Protein AF-A0A561SJI8-F1 (afdb_monomer)

Mean predicted aligned error: 10.79 Å

Solvent-accessible surface area (backbone atoms only — not comparable to full-atom values): 4902 Å² total; per-residue (Å²): 135,84,78,77,58,71,68,60,53,51,55,48,53,52,52,52,34,51,53,40,41,72,38,91,80,84,31,49,71,58,16,50,50,51,46,48,55,49,51,56,46,34,45,71,78,49,29,71,62,40,46,51,55,50,50,53,53,50,52,51,56,49,50,52,51,41,40,51,54,17,55,76,68,76,46,56,38,65,64,53,47,56,66,74,69,54,132

Radius of gyration: 14.86 Å; Cα contacts (8 Å, |Δi|>4): 44; chains: 1; bounding box: 44×30×34 Å

Secondary structure (DSSP, 8-state):
--PPPHHHHHHHHHHHHHHHHT-TTT-HHHHHHHHHHHHHHHHHHTHHHHHHHHHHHHHHHHHHHHHHHHHHHT--HHHHHHHHS--

Organism: NCBI:txid1128676

Foldseek 3Di:
DDDDDVVVVLLVLLLVLVCQCPDPPPRVVVSVVSVVVSLVVCCVPPNPVSNVVSVVSNVVSVLVVLCVVCVVVVHHSVVVCCVVVPD

Structure (mmCIF, N/CA/C/O backbone):
data_AF-A0A561SJI8-F1
#
_entry.id   AF-A0A561SJI8-F1
#
loop_
_atom_site.group_PDB
_atom_site.id
_atom_site.type_symbol
_atom_site.label_atom_id
_atom_site.label_alt_id
_atom_site.label_comp_id
_atom_site.label_asym_id
_atom_site.label_entity_id
_atom_site.label_seq_id
_atom_site.pdbx_PDB_ins_code
_atom_site.Cartn_x
_atom_site.Cartn_y
_atom_site.Cartn_z
_atom_site.occupancy
_atom_site.B_iso_or_equiv
_atom_site.auth_seq_id
_atom_site.auth_comp_id
_atom_site.auth_asym_id
_atom_site.auth_atom_id
_atom_site.pdbx_PDB_model_num
ATOM 1 N N . MET A 1 1 ? 27.474 -13.653 8.520 1.00 39.38 1 MET A N 1
ATOM 2 C CA . MET A 1 1 ? 26.488 -12.554 8.522 1.00 39.38 1 MET A CA 1
ATOM 3 C C . MET A 1 1 ? 25.534 -12.825 7.374 1.00 39.38 1 MET A C 1
ATOM 5 O O . MET A 1 1 ? 25.939 -12.676 6.231 1.00 39.38 1 MET A O 1
ATOM 9 N N . SER A 1 2 ? 24.347 -13.363 7.659 1.00 49.81 2 SER A N 1
ATOM 10 C CA . SER A 1 2 ? 23.353 -13.658 6.622 1.00 49.81 2 SER A CA 1
ATOM 11 C C . SER A 1 2 ? 22.643 -12.361 6.255 1.00 49.81 2 SER A C 1
ATOM 13 O O . SER A 1 2 ? 21.935 -11.798 7.087 1.00 49.81 2 SER A O 1
ATOM 15 N N . HIS A 1 3 ? 22.876 -11.864 5.041 1.00 47.94 3 HIS A N 1
ATOM 16 C CA . HIS A 1 3 ? 22.055 -10.799 4.476 1.00 47.94 3 HIS A CA 1
ATOM 17 C C . HIS A 1 3 ? 20.627 -11.335 4.304 1.00 47.94 3 HIS A C 1
ATOM 19 O O . HIS A 1 3 ? 20.468 -12.410 3.720 1.00 47.94 3 HIS A O 1
ATOM 25 N N . PRO A 1 4 ? 19.597 -10.652 4.829 1.00 46.44 4 PRO A N 1
ATOM 26 C CA . PRO A 1 4 ? 18.226 -11.051 4.564 1.00 46.44 4 PRO A CA 1
ATOM 27 C C . PRO A 1 4 ? 17.910 -10.835 3.072 1.00 46.44 4 PRO A C 1
ATOM 29 O O . PRO A 1 4 ? 18.473 -9.921 2.459 1.00 46.44 4 PRO A O 1
ATOM 32 N N . PRO A 1 5 ? 17.050 -11.682 2.480 1.00 46.53 5 PRO A N 1
ATOM 33 C CA . PRO A 1 5 ? 16.716 -11.627 1.061 1.00 46.53 5 PRO A CA 1
ATOM 34 C C . PRO A 1 5 ? 16.155 -10.247 0.663 1.00 46.53 5 PRO A C 1
ATOM 36 O O . PRO A 1 5 ? 15.549 -9.570 1.499 1.00 46.53 5 PRO A O 1
ATOM 39 N N . PRO A 1 6 ? 16.350 -9.812 -0.596 1.00 53.69 6 PRO A N 1
ATOM 40 C CA . PRO A 1 6 ? 15.937 -8.488 -1.080 1.00 53.69 6 PRO A CA 1
ATOM 41 C C . PRO A 1 6 ? 14.431 -8.222 -0.906 1.00 53.69 6 PRO A C 1
ATOM 43 O O . PRO A 1 6 ? 14.036 -7.101 -0.596 1.00 53.69 6 PRO A O 1
ATOM 46 N N . GLU A 1 7 ? 13.606 -9.267 -0.975 1.00 52.88 7 GLU A N 1
ATOM 47 C CA . GLU A 1 7 ? 12.156 -9.221 -0.725 1.00 52.88 7 GLU A CA 1
ATOM 48 C C . GLU A 1 7 ? 11.814 -8.740 0.698 1.00 52.88 7 GLU A C 1
ATOM 50 O O . GLU A 1 7 ? 10.901 -7.938 0.893 1.00 52.88 7 GLU A O 1
ATOM 55 N N . ALA A 1 8 ? 12.604 -9.151 1.697 1.00 52.25 8 ALA A N 1
ATOM 56 C CA . ALA A 1 8 ? 12.416 -8.744 3.089 1.00 52.25 8 ALA A CA 1
ATOM 57 C C . ALA A 1 8 ? 12.850 -7.290 3.340 1.00 52.25 8 ALA A C 1
ATOM 59 O O . ALA A 1 8 ? 12.335 -6.640 4.249 1.00 52.25 8 ALA A O 1
ATOM 60 N N . HIS A 1 9 ? 13.785 -6.768 2.536 1.00 52.78 9 HIS A N 1
ATOM 61 C CA . HIS A 1 9 ? 14.133 -5.345 2.554 1.00 52.78 9 HIS A CA 1
ATOM 62 C C . HIS A 1 9 ? 13.021 -4.498 1.936 1.00 52.78 9 HIS A C 1
ATOM 64 O O . HIS A 1 9 ? 12.656 -3.479 2.516 1.00 52.78 9 HIS A O 1
A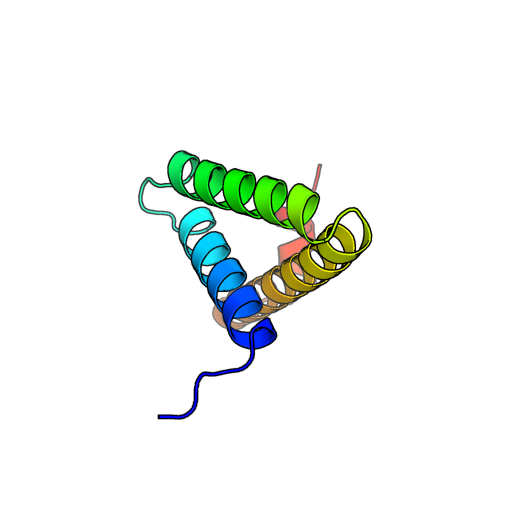TOM 70 N N . SER A 1 10 ? 12.449 -4.945 0.814 1.00 61.06 10 SER A N 1
ATOM 71 C CA . SER A 1 10 ? 11.339 -4.249 0.161 1.00 61.06 10 SER A CA 1
ATOM 72 C C . SER A 1 10 ? 10.134 -4.142 1.099 1.00 61.06 10 SER A C 1
ATOM 74 O O . SER A 1 10 ? 9.730 -3.034 1.446 1.00 61.06 10 SER A O 1
ATOM 76 N N . GLN A 1 11 ? 9.659 -5.264 1.656 1.00 59.75 11 GLN A N 1
ATOM 77 C CA . GLN A 1 11 ? 8.536 -5.273 2.606 1.00 59.75 11 GLN A CA 1
ATOM 78 C C . GLN A 1 11 ? 8.769 -4.392 3.837 1.00 59.75 11 GLN A C 1
ATOM 80 O O . GLN A 1 11 ? 7.860 -3.691 4.280 1.00 59.75 11 GLN A O 1
ATOM 85 N N . ARG A 1 12 ? 9.984 -4.395 4.392 1.00 67.38 12 ARG A N 1
ATOM 86 C CA . ARG A 1 12 ? 10.316 -3.565 5.554 1.00 67.38 12 ARG A CA 1
ATOM 87 C C . ARG A 1 12 ? 10.279 -2.074 5.224 1.00 67.38 12 ARG A C 1
ATOM 89 O O . ARG A 1 12 ? 9.746 -1.302 6.016 1.00 67.38 12 ARG A O 1
ATOM 96 N N . ASN A 1 13 ? 10.791 -1.688 4.058 1.00 62.66 13 ASN A N 1
ATOM 97 C CA . ASN A 1 13 ? 10.772 -0.303 3.596 1.00 62.66 13 ASN A CA 1
ATOM 98 C C . ASN A 1 13 ? 9.338 0.176 3.333 1.00 62.66 13 ASN A C 1
ATOM 100 O O . ASN A 1 13 ? 8.993 1.292 3.715 1.00 62.66 13 ASN A O 1
ATOM 104 N N . VAL A 1 14 ? 8.483 -0.685 2.762 1.00 65.00 14 VAL A N 1
ATOM 105 C CA . VAL A 1 14 ? 7.043 -0.409 2.612 1.00 65.00 14 VAL A CA 1
ATOM 106 C C . VAL A 1 14 ? 6.400 -0.176 3.977 1.00 65.00 14 VAL A C 1
ATOM 108 O O . VAL A 1 14 ? 5.726 0.830 4.183 1.00 65.00 14 VAL A O 1
ATOM 111 N N 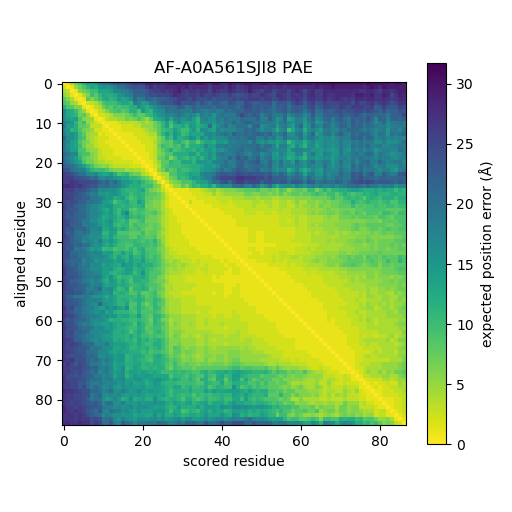. LEU A 1 15 ? 6.652 -1.069 4.936 1.00 61.53 15 LEU A N 1
ATOM 112 C CA . LEU A 1 15 ? 6.061 -0.993 6.270 1.00 61.53 15 LEU A CA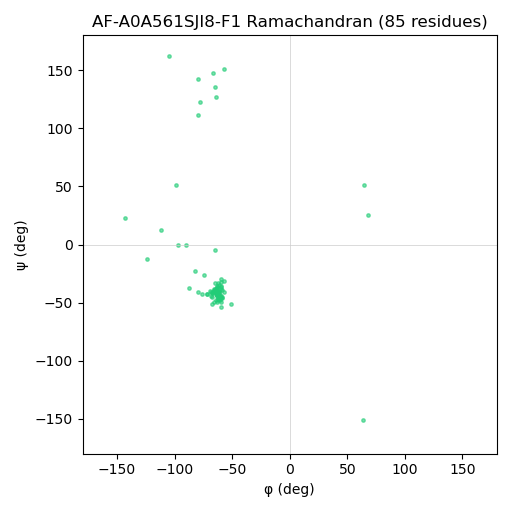 1
ATOM 113 C C . LEU A 1 15 ? 6.506 0.265 7.036 1.00 61.53 15 LEU A C 1
ATOM 115 O O . LEU A 1 15 ? 5.701 0.893 7.725 1.00 61.53 15 LEU A O 1
ATOM 119 N N . GLU A 1 16 ? 7.780 0.648 6.928 1.00 65.12 16 GLU A N 1
ATOM 120 C CA . GLU A 1 16 ? 8.315 1.870 7.541 1.00 65.12 16 GLU A CA 1
ATOM 121 C C . GLU A 1 16 ? 7.751 3.135 6.876 1.00 65.12 16 GLU A C 1
ATOM 123 O O . GLU A 1 16 ? 7.356 4.064 7.585 1.00 65.12 16 GLU A O 1
ATOM 128 N N . ALA A 1 17 ? 7.614 3.152 5.546 1.00 60.91 17 ALA A N 1
ATOM 129 C CA . ALA A 1 17 ? 6.980 4.251 4.818 1.00 60.91 17 ALA A CA 1
ATOM 130 C C . ALA A 1 17 ? 5.496 4.411 5.198 1.00 60.91 17 ALA A C 1
ATOM 132 O O . ALA A 1 17 ? 5.040 5.525 5.462 1.00 60.91 17 ALA A O 1
ATOM 133 N N . MET A 1 18 ? 4.756 3.303 5.312 1.00 65.06 18 MET A N 1
ATOM 134 C CA . MET A 1 18 ? 3.358 3.307 5.757 1.00 65.06 18 MET A CA 1
ATOM 135 C C . MET A 1 18 ? 3.208 3.812 7.193 1.00 65.06 18 MET A C 1
ATOM 137 O O . MET A 1 18 ? 2.325 4.618 7.473 1.00 65.06 18 MET A O 1
ATOM 141 N N . ARG A 1 19 ? 4.082 3.377 8.109 1.00 63.69 19 ARG A N 1
ATOM 142 C CA . ARG A 1 19 ? 4.066 3.844 9.505 1.00 63.69 19 ARG A CA 1
ATOM 143 C C . ARG A 1 19 ? 4.345 5.338 9.620 1.00 63.69 19 ARG A C 1
ATOM 145 O O . ARG A 1 19 ? 3.735 5.989 10.458 1.00 63.69 19 ARG A O 1
ATOM 152 N N . ALA A 1 20 ? 5.238 5.877 8.791 1.00 61.16 20 ALA A N 1
ATOM 153 C CA . ALA A 1 20 ? 5.500 7.312 8.751 1.00 61.16 20 ALA A CA 1
ATOM 154 C C . ALA A 1 20 ? 4.297 8.098 8.203 1.00 61.16 20 ALA A C 1
ATOM 156 O O . ALA A 1 20 ? 3.945 9.134 8.758 1.00 61.16 20 ALA A O 1
ATOM 157 N N . LEU A 1 21 ? 3.638 7.591 7.155 1.00 58.25 21 LEU A N 1
ATOM 158 C CA . LEU A 1 21 ? 2.464 8.227 6.549 1.00 58.25 21 LEU A CA 1
ATOM 159 C C . LEU A 1 21 ? 1.245 8.252 7.487 1.00 58.25 21 LEU A C 1
ATOM 161 O O . LEU A 1 21 ? 0.507 9.232 7.500 1.00 58.25 21 LEU A O 1
ATOM 165 N N . LEU A 1 22 ? 1.042 7.178 8.252 1.00 59.94 22 LEU A N 1
ATOM 166 C CA . LEU A 1 22 ? -0.104 6.993 9.150 1.00 59.94 22 LEU A CA 1
ATOM 167 C C . LEU A 1 22 ? 0.143 7.522 10.574 1.00 59.94 22 LEU A C 1
ATOM 169 O O . LEU A 1 22 ? -0.730 7.399 11.430 1.00 59.94 22 LEU A O 1
ATOM 173 N N . SER A 1 23 ? 1.328 8.074 10.853 1.00 56.25 23 SER A N 1
ATOM 174 C CA . SER A 1 23 ? 1.641 8.668 12.152 1.00 56.25 23 SER A CA 1
ATOM 175 C C . SER A 1 23 ? 1.006 10.055 12.274 1.00 56.25 23 SER A C 1
ATOM 177 O O . SER A 1 23 ? 1.306 10.954 11.488 1.00 56.25 23 SER A O 1
ATOM 179 N N . ASP A 1 24 ? 0.183 10.234 13.307 1.00 55.28 24 ASP A N 1
ATOM 180 C CA . ASP A 1 24 ? -0.555 11.462 13.656 1.00 55.28 24 ASP A CA 1
ATOM 181 C C . ASP A 1 24 ? 0.363 12.652 14.051 1.00 55.28 24 ASP A C 1
ATOM 183 O O . ASP A 1 24 ? -0.080 13.779 14.260 1.00 55.28 24 ASP A O 1
ATOM 187 N N . ASP A 1 25 ? 1.683 12.438 14.124 1.00 54.38 25 ASP A N 1
ATOM 188 C CA . ASP A 1 25 ? 2.643 13.370 14.734 1.00 54.38 25 ASP A CA 1
ATOM 189 C C . ASP A 1 25 ? 3.394 14.270 13.722 1.00 54.38 25 ASP A C 1
ATOM 191 O O . ASP A 1 25 ? 4.615 14.377 13.735 1.00 54.38 25 ASP A O 1
ATOM 195 N N . HIS A 1 26 ? 2.677 14.950 12.817 1.00 51.69 26 HIS A N 1
ATOM 196 C CA . HIS A 1 26 ? 3.250 15.969 11.904 1.00 51.69 26 HIS A CA 1
ATOM 197 C C . HIS A 1 26 ? 4.285 15.453 10.882 1.00 51.69 26 HIS A C 1
ATOM 199 O O . HIS A 1 26 ? 5.363 16.030 10.705 1.00 51.69 26 HIS A O 1
ATOM 205 N N . SER A 1 27 ? 3.962 14.394 10.133 1.00 63.31 27 SER A N 1
ATOM 206 C CA . SER A 1 27 ? 4.845 13.959 9.037 1.00 63.31 27 SER A CA 1
ATOM 207 C C . SER A 1 27 ? 4.149 13.442 7.778 1.00 63.31 27 SER A C 1
ATOM 209 O O . SER A 1 27 ? 4.794 12.782 6.971 1.00 63.31 27 SER A O 1
ATOM 211 N N . T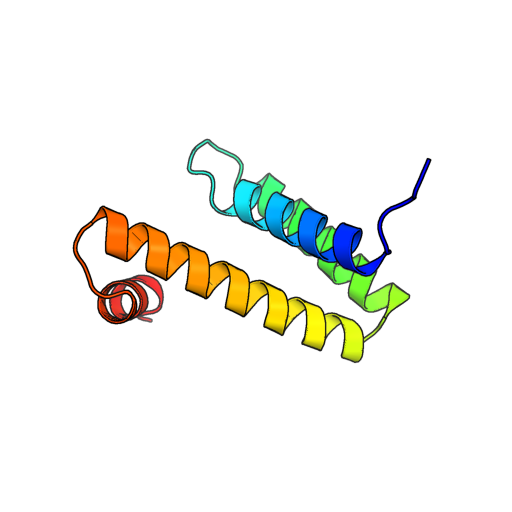YR A 1 28 ? 2.885 13.816 7.540 1.00 63.09 28 TYR A N 1
ATOM 212 C CA . TYR A 1 28 ? 2.153 13.456 6.315 1.00 63.09 28 TYR A CA 1
ATOM 213 C C . TYR A 1 28 ? 2.943 13.781 5.037 1.00 63.09 28 TYR A C 1
ATOM 215 O O . TYR A 1 28 ? 3.166 12.907 4.205 1.00 63.09 28 TYR A O 1
ATOM 223 N N . GLU A 1 29 ? 3.442 15.015 4.902 1.00 71.25 29 GLU A N 1
ATOM 224 C CA . GLU A 1 29 ? 4.200 15.437 3.714 1.00 71.25 29 GLU A CA 1
ATOM 225 C C . GLU A 1 29 ? 5.506 14.653 3.546 1.00 71.25 29 GLU A C 1
ATOM 227 O O . GLU A 1 29 ? 5.895 14.307 2.431 1.00 71.25 29 GLU A O 1
ATOM 232 N N . ARG A 1 30 ? 6.166 14.322 4.661 1.00 73.94 30 ARG A N 1
ATOM 233 C CA . ARG A 1 30 ? 7.405 13.542 4.666 1.00 73.94 30 ARG A CA 1
ATOM 234 C C . ARG A 1 30 ? 7.144 12.077 4.320 1.00 73.94 30 ARG A C 1
ATOM 236 O O . ARG A 1 30 ? 7.890 11.507 3.533 1.00 73.94 30 ARG A O 1
ATOM 243 N N . GLY A 1 31 ? 6.089 11.483 4.873 1.00 74.25 31 GLY A N 1
ATOM 244 C CA . GLY A 1 31 ? 5.647 10.131 4.542 1.00 74.25 31 GLY A CA 1
ATOM 245 C C . GLY A 1 31 ? 5.228 10.023 3.078 1.00 74.25 31 GLY A C 1
ATOM 246 O O . GLY A 1 31 ? 5.619 9.083 2.393 1.00 74.25 31 GLY A O 1
ATOM 247 N N . LEU A 1 32 ? 4.523 11.033 2.562 1.00 78.44 32 LEU A N 1
ATOM 248 C CA . LEU A 1 32 ? 4.132 11.104 1.158 1.00 78.44 32 LEU A CA 1
ATOM 249 C C . LEU A 1 32 ? 5.342 11.249 0.227 1.00 78.44 32 LEU A C 1
ATOM 251 O O . LEU A 1 32 ? 5.368 10.618 -0.826 1.00 78.44 32 LEU A O 1
ATOM 255 N N . ALA A 1 33 ? 6.344 12.048 0.604 1.00 81.81 33 ALA A N 1
ATOM 256 C CA . ALA A 1 33 ? 7.587 12.164 -0.156 1.00 81.81 33 ALA A CA 1
ATOM 257 C C . ALA A 1 33 ? 8.334 10.823 -0.222 1.00 81.81 33 ALA A C 1
ATOM 259 O O . ALA A 1 33 ? 8.673 10.374 -1.310 1.00 81.81 33 ALA A O 1
ATOM 260 N N . VAL A 1 34 ? 8.490 10.134 0.915 1.00 82.56 34 VAL A N 1
ATOM 261 C CA . VAL A 1 34 ? 9.125 8.804 0.966 1.00 82.56 34 VAL A CA 1
ATOM 262 C C . VAL A 1 34 ? 8.357 7.785 0.123 1.00 82.56 34 VAL A C 1
ATOM 264 O O . VAL A 1 34 ? 8.966 7.022 -0.620 1.00 82.56 34 VAL A O 1
ATOM 267 N N . LEU A 1 35 ? 7.024 7.777 0.207 1.00 84.12 35 LEU A N 1
ATOM 268 C CA . LEU A 1 35 ? 6.195 6.870 -0.583 1.00 84.12 35 LEU A CA 1
ATOM 269 C C . LEU A 1 35 ? 6.347 7.132 -2.087 1.00 84.12 35 LEU A C 1
ATOM 271 O O . LEU A 1 35 ? 6.464 6.186 -2.861 1.00 84.12 35 LEU A O 1
ATOM 275 N N . ARG A 1 36 ? 6.373 8.406 -2.500 1.00 86.50 36 ARG A N 1
ATOM 276 C CA . ARG A 1 36 ? 6.595 8.797 -3.900 1.00 86.50 36 ARG A CA 1
ATOM 277 C C . ARG A 1 36 ? 7.967 8.360 -4.397 1.00 86.50 36 ARG A C 1
ATOM 279 O O . ARG A 1 36 ? 8.037 7.738 -5.450 1.00 86.50 36 ARG A O 1
ATOM 286 N N . ASP A 1 37 ? 9.019 8.600 -3.618 1.00 89.06 37 ASP A N 1
ATOM 287 C CA . ASP A 1 37 ? 10.377 8.174 -3.967 1.00 89.06 37 ASP A CA 1
ATOM 288 C C . ASP A 1 37 ? 10.460 6.649 -4.142 1.00 89.06 37 ASP A C 1
ATOM 290 O O . ASP A 1 37 ? 11.114 6.159 -5.066 1.00 89.06 37 ASP A O 1
ATOM 294 N N . LEU A 1 38 ? 9.759 5.894 -3.287 1.00 87.06 38 LEU A N 1
ATOM 295 C CA . LEU A 1 38 ? 9.703 4.436 -3.357 1.00 87.06 38 LEU A CA 1
ATOM 296 C C . LEU A 1 38 ? 8.966 3.954 -4.615 1.00 87.06 38 LEU A C 1
ATOM 298 O O . LEU A 1 38 ? 9.460 3.076 -5.318 1.00 87.06 38 LEU A O 1
ATOM 302 N N . VAL A 1 39 ? 7.816 4.556 -4.933 1.00 91.00 39 VAL A N 1
ATOM 303 C CA . VAL A 1 39 ? 7.056 4.265 -6.161 1.00 91.00 39 VAL A CA 1
ATOM 304 C C . VAL A 1 39 ? 7.896 4.572 -7.400 1.00 91.00 39 VAL A C 1
ATOM 306 O O . VAL A 1 39 ? 7.975 3.739 -8.300 1.00 91.00 39 VAL A O 1
ATOM 309 N N . ASP A 1 40 ? 8.573 5.720 -7.433 1.00 93.25 40 ASP A N 1
ATOM 310 C CA . ASP A 1 40 ? 9.440 6.109 -8.548 1.00 93.25 40 ASP A CA 1
ATOM 311 C C . ASP A 1 40 ? 10.650 5.182 -8.690 1.00 93.25 40 ASP A C 1
ATOM 313 O O . ASP A 1 40 ? 11.139 4.956 -9.798 1.00 93.25 40 ASP A O 1
ATOM 317 N N . GLN A 1 41 ? 11.179 4.658 -7.584 1.00 93.00 41 GLN A N 1
ATOM 318 C CA . GLN A 1 41 ? 12.241 3.659 -7.615 1.00 93.00 41 GLN A CA 1
ATOM 319 C C . GLN A 1 41 ? 11.735 2.330 -8.188 1.00 93.00 41 GLN A C 1
ATOM 321 O O . GLN A 1 41 ? 12.318 1.828 -9.146 1.00 93.00 41 GLN A O 1
ATOM 326 N N . ILE A 1 42 ? 10.621 1.802 -7.677 1.00 91.62 42 ILE A N 1
ATOM 327 C CA . ILE A 1 42 ? 10.031 0.537 -8.143 1.00 91.62 42 ILE A CA 1
ATOM 328 C C . ILE A 1 42 ? 9.639 0.637 -9.623 1.00 91.62 42 ILE A C 1
ATOM 330 O O . ILE A 1 42 ? 9.925 -0.263 -10.409 1.00 91.62 42 ILE A O 1
ATOM 334 N N . ALA A 1 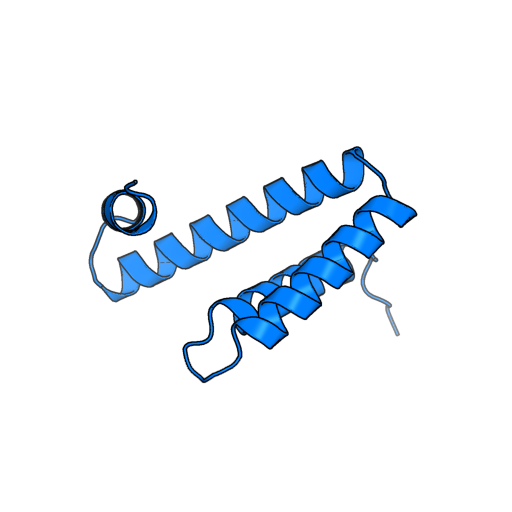43 ? 9.056 1.762 -10.043 1.00 92.81 43 ALA A N 1
ATOM 335 C CA . ALA A 1 43 ? 8.713 2.005 -11.441 1.00 92.81 43 ALA A CA 1
ATOM 336 C C . ALA A 1 43 ? 9.942 1.964 -12.367 1.00 92.81 43 ALA A C 1
ATOM 338 O O . ALA A 1 43 ? 9.841 1.486 -13.497 1.00 92.81 43 ALA A O 1
ATOM 339 N N . ARG A 1 44 ? 11.094 2.463 -11.901 1.00 96.06 44 ARG A N 1
ATOM 340 C CA . ARG A 1 44 ? 12.354 2.459 -12.660 1.00 96.06 44 ARG A CA 1
ATOM 341 C C . ARG A 1 44 ? 13.023 1.088 -12.690 1.00 96.06 44 ARG A C 1
ATOM 343 O O . ARG A 1 44 ? 13.514 0.699 -13.747 1.00 96.06 44 ARG A O 1
ATOM 350 N N . ASP A 1 45 ? 13.046 0.390 -11.559 1.00 95.44 45 ASP A N 1
ATOM 351 C CA . ASP A 1 45 ? 13.824 -0.840 -11.387 1.00 95.44 45 ASP A CA 1
ATOM 352 C C . ASP A 1 45 ? 13.041 -2.089 -11.835 1.00 95.44 45 ASP A C 1
ATOM 354 O O . ASP A 1 45 ? 13.606 -3.003 -12.434 1.00 95.44 45 ASP A O 1
ATOM 358 N N . GLU A 1 46 ? 11.730 -2.114 -11.583 1.00 92.12 46 GLU A N 1
ATOM 359 C CA . GLU A 1 46 ? 10.872 -3.303 -11.713 1.00 92.12 46 GLU A CA 1
ATOM 360 C C . GLU A 1 46 ? 9.669 -3.082 -12.651 1.00 92.12 46 GLU A C 1
ATOM 362 O O . GLU A 1 46 ? 9.004 -4.032 -13.081 1.00 92.12 46 GLU A O 1
ATOM 367 N N . GLY A 1 47 ? 9.391 -1.827 -13.014 1.00 91.25 47 GLY A N 1
ATOM 368 C CA . GLY A 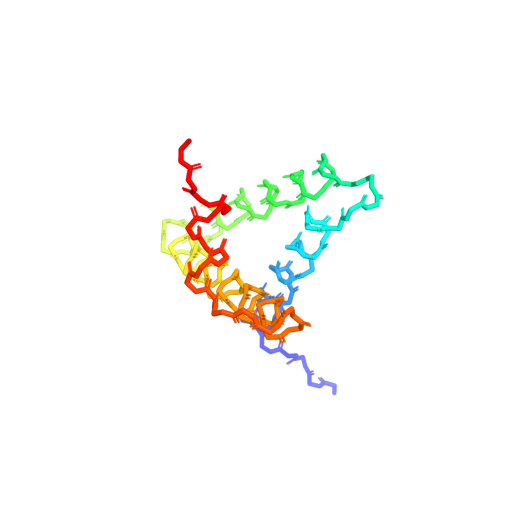1 47 ? 8.324 -1.464 -13.939 1.00 91.25 47 GLY A CA 1
ATOM 369 C C . GLY A 1 47 ? 6.927 -1.806 -13.417 1.00 91.25 47 GLY A C 1
ATOM 370 O O . GLY A 1 47 ? 6.658 -1.819 -12.217 1.00 91.25 47 GLY A O 1
ATOM 371 N N . ALA A 1 48 ? 6.002 -2.073 -14.341 1.00 94.00 48 ALA A N 1
ATOM 372 C CA . ALA A 1 48 ? 4.595 -2.297 -14.005 1.00 94.00 48 ALA A CA 1
ATOM 373 C C . ALA A 1 48 ? 4.367 -3.518 -13.095 1.00 94.00 48 ALA A C 1
ATOM 375 O O . ALA A 1 48 ? 3.469 -3.482 -12.261 1.00 94.00 48 ALA A O 1
ATOM 376 N N . ALA A 1 49 ? 5.178 -4.574 -13.231 1.00 93.00 49 ALA A N 1
ATOM 377 C CA . ALA A 1 49 ? 5.054 -5.771 -12.402 1.00 93.00 49 ALA A CA 1
ATOM 378 C C . ALA A 1 49 ? 5.384 -5.470 -10.932 1.00 93.00 49 ALA A C 1
ATOM 380 O O . ALA A 1 49 ? 4.558 -5.738 -10.064 1.00 93.00 49 ALA A O 1
ATOM 381 N N . GLY A 1 50 ? 6.517 -4.808 -10.666 1.00 90.69 50 GLY A N 1
ATOM 382 C CA . GLY A 1 50 ? 6.880 -4.408 -9.303 1.00 90.69 50 GLY A CA 1
ATOM 383 C C . GLY A 1 50 ? 5.886 -3.420 -8.691 1.00 90.69 50 GLY A C 1
ATOM 384 O O . GLY A 1 50 ? 5.561 -3.517 -7.512 1.00 90.69 50 GLY A O 1
ATOM 385 N N . LEU A 1 51 ? 5.318 -2.511 -9.492 1.00 92.31 51 LEU A N 1
ATOM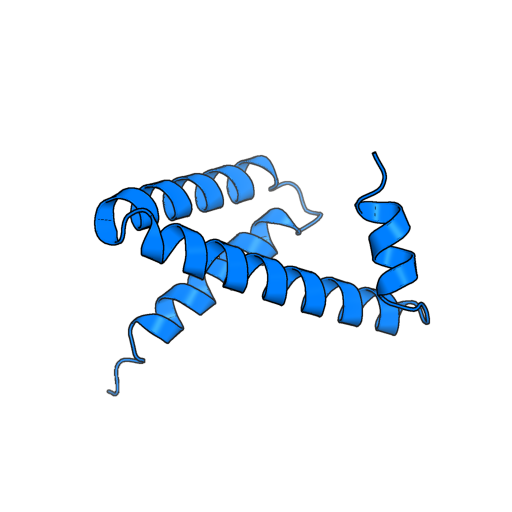 386 C CA . LEU A 1 51 ? 4.255 -1.614 -9.023 1.00 92.31 51 LEU A CA 1
ATOM 387 C C . LEU A 1 51 ? 2.969 -2.364 -8.644 1.00 92.31 51 LEU A C 1
ATOM 389 O O . LEU A 1 51 ? 2.315 -1.995 -7.665 1.00 92.31 51 LEU A O 1
ATOM 393 N N . CYS A 1 52 ? 2.599 -3.409 -9.389 1.00 92.44 52 CYS A N 1
ATOM 394 C CA . CYS A 1 52 ? 1.475 -4.273 -9.033 1.00 92.44 52 CYS A CA 1
ATOM 395 C C . CYS A 1 52 ? 1.739 -5.004 -7.712 1.00 92.44 52 CYS A C 1
ATOM 397 O O . CYS A 1 52 ? 0.901 -4.937 -6.813 1.00 92.44 52 CYS A O 1
ATOM 399 N N . ASP A 1 53 ? 2.906 -5.631 -7.567 1.00 88.50 53 ASP A N 1
ATOM 400 C CA . ASP A 1 53 ? 3.275 -6.368 -6.354 1.00 88.50 53 ASP A CA 1
ATOM 401 C C . ASP A 1 53 ? 3.343 -5.443 -5.131 1.00 88.50 53 ASP A C 1
ATOM 403 O O . ASP A 1 53 ? 2.799 -5.755 -4.068 1.00 88.50 53 ASP A O 1
ATOM 407 N N . PHE A 1 54 ? 3.926 -4.255 -5.300 1.00 88.56 54 PHE A N 1
ATOM 408 C CA . PHE A 1 54 ? 3.965 -3.212 -4.280 1.00 88.56 54 PHE A CA 1
ATOM 409 C C . PHE A 1 54 ? 2.562 -2.774 -3.851 1.00 88.56 54 PHE A C 1
ATOM 411 O O . PHE A 1 54 ? 2.289 -2.656 -2.657 1.00 88.56 54 PHE A O 1
ATOM 418 N N . THR A 1 55 ? 1.657 -2.573 -4.810 1.00 88.25 55 THR A N 1
ATOM 419 C CA . THR A 1 55 ? 0.271 -2.179 -4.529 1.00 88.25 55 THR A CA 1
ATOM 420 C C . THR A 1 55 ? -0.458 -3.262 -3.735 1.00 88.25 55 THR A C 1
ATOM 422 O O . THR A 1 55 ? -1.125 -2.950 -2.752 1.00 88.25 55 THR A O 1
ATOM 425 N N . VAL A 1 56 ? -0.292 -4.536 -4.103 1.00 89.69 56 VAL A N 1
ATOM 426 C CA . VAL A 1 56 ? -0.877 -5.666 -3.361 1.00 89.69 56 VAL A CA 1
ATOM 427 C C . VAL A 1 56 ? -0.338 -5.716 -1.930 1.00 89.69 56 VAL A C 1
ATOM 429 O O . VAL A 1 56 ? -1.118 -5.836 -0.984 1.00 89.69 56 VAL A O 1
ATOM 432 N N . ALA A 1 57 ? 0.978 -5.578 -1.753 1.00 86.38 57 ALA A N 1
ATOM 433 C CA . ALA A 1 57 ? 1.603 -5.550 -0.433 1.00 86.38 57 ALA A CA 1
ATOM 434 C C . ALA A 1 57 ? 1.097 -4.374 0.421 1.00 86.38 57 ALA A C 1
ATOM 436 O O . ALA A 1 57 ? 0.806 -4.549 1.606 1.00 86.38 57 ALA A O 1
ATOM 437 N N . LEU A 1 58 ? 0.935 -3.196 -0.186 1.00 84.69 58 LEU A N 1
ATOM 438 C CA . LEU A 1 58 ? 0.387 -2.009 0.465 1.00 84.69 58 LEU A CA 1
ATOM 439 C C . LEU A 1 58 ? -1.061 -2.238 0.926 1.00 84.69 58 LEU A C 1
ATOM 441 O O . LEU A 1 58 ? -1.401 -1.920 2.065 1.00 84.69 58 LEU A O 1
ATOM 445 N N . SER A 1 59 ? -1.907 -2.820 0.070 1.00 84.81 59 SER A N 1
ATOM 446 C CA . SER A 1 59 ? -3.297 -3.147 0.409 1.00 84.81 59 SER A CA 1
ATOM 447 C C . SER A 1 59 ? -3.399 -4.161 1.550 1.00 84.81 59 SER A C 1
ATOM 449 O O . SER A 1 59 ? -4.235 -3.988 2.434 1.00 84.81 59 SER A O 1
ATOM 451 N N . LEU A 1 60 ? -2.537 -5.182 1.570 1.00 87.06 60 LEU A N 1
ATOM 452 C CA . LEU A 1 60 ? -2.477 -6.162 2.662 1.00 87.06 60 LEU A CA 1
ATOM 453 C C . LEU A 1 60 ? -2.070 -5.508 3.986 1.00 87.06 60 LEU A C 1
ATOM 455 O O . LEU A 1 60 ? -2.752 -5.688 4.991 1.00 87.06 60 LEU A O 1
ATOM 459 N N . GLY A 1 61 ? -1.011 -4.694 3.980 1.00 82.50 61 GLY A N 1
ATOM 460 C CA . GLY A 1 61 ? -0.574 -3.975 5.179 1.00 82.50 61 GLY A CA 1
ATOM 461 C C . GLY A 1 61 ? -1.641 -3.014 5.711 1.00 82.50 61 GLY A C 1
ATOM 462 O O . GLY A 1 61 ? -1.795 -2.857 6.923 1.00 82.50 61 GLY A O 1
ATOM 463 N N . LEU A 1 62 ? -2.416 -2.396 4.814 1.00 82.75 62 LEU A N 1
ATOM 464 C CA . LEU A 1 62 ? -3.541 -1.546 5.188 1.00 82.75 62 LEU A CA 1
ATOM 465 C C . LEU A 1 62 ? -4.676 -2.364 5.816 1.00 82.75 62 LEU A C 1
ATOM 467 O O . LEU A 1 62 ? -5.189 -1.969 6.859 1.00 82.75 62 LEU A O 1
ATOM 471 N N . ALA A 1 63 ? -5.029 -3.513 5.234 1.00 83.00 63 ALA A N 1
ATOM 472 C CA . ALA A 1 63 ? -6.033 -4.418 5.791 1.00 83.00 63 ALA A CA 1
ATOM 473 C C . ALA A 1 63 ? -5.653 -4.904 7.201 1.00 83.00 63 ALA A C 1
ATOM 475 O O . ALA A 1 63 ? -6.464 -4.804 8.118 1.00 83.00 63 ALA A O 1
ATOM 476 N N . GLU A 1 64 ? -4.404 -5.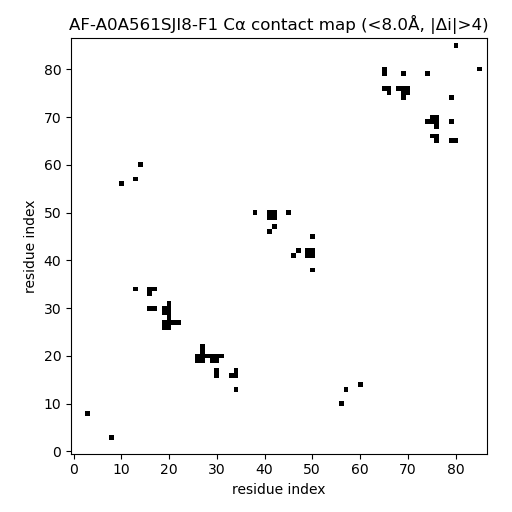327 7.416 1.00 82.88 64 GLU A N 1
ATOM 477 C CA . GLU A 1 64 ? -3.917 -5.727 8.744 1.00 82.88 64 GLU A CA 1
ATOM 478 C C . GLU A 1 64 ? -3.975 -4.575 9.758 1.00 82.88 64 GLU A C 1
ATOM 480 O O . GLU A 1 64 ? -4.336 -4.765 10.924 1.00 82.88 64 GLU A O 1
ATOM 485 N N . ALA A 1 65 ? -3.635 -3.355 9.330 1.00 82.44 65 ALA A N 1
ATOM 486 C CA . ALA A 1 65 ? -3.729 -2.181 10.188 1.00 82.44 65 ALA A CA 1
ATOM 487 C C . ALA A 1 65 ? -5.184 -1.886 10.582 1.00 82.44 65 ALA A C 1
ATOM 489 O O . ALA A 1 65 ? -5.446 -1.615 11.755 1.00 82.44 65 ALA A O 1
ATOM 490 N N . LEU A 1 66 ? -6.119 -1.982 9.632 1.00 82.44 66 LEU A N 1
ATOM 491 C CA . LEU A 1 66 ? -7.555 -1.825 9.873 1.00 82.44 66 LEU A CA 1
ATOM 492 C C . LEU A 1 66 ? -8.075 -2.872 10.854 1.00 82.44 66 LEU A C 1
ATOM 494 O O . LEU A 1 66 ? -8.751 -2.519 11.815 1.00 82.44 66 LEU A O 1
ATOM 498 N N . GLU A 1 67 ? -7.724 -4.142 10.653 1.00 84.00 67 GLU A N 1
ATOM 499 C CA . GLU A 1 67 ? -8.116 -5.235 11.544 1.00 84.00 67 GLU A CA 1
ATOM 500 C C . GLU A 1 67 ? -7.618 -5.015 12.968 1.00 84.00 67 GLU A C 1
ATOM 502 O O . GLU A 1 67 ? -8.389 -5.149 13.919 1.00 84.00 67 GLU A O 1
ATOM 507 N N . ARG A 1 68 ? -6.352 -4.616 13.129 1.00 85.56 68 ARG A N 1
ATOM 508 C CA . ARG A 1 68 ? -5.784 -4.320 14.446 1.00 85.56 68 ARG A CA 1
ATOM 509 C C . ARG A 1 68 ? -6.518 -3.169 15.133 1.00 85.56 68 ARG A C 1
ATOM 511 O O . ARG A 1 68 ? -6.868 -3.288 16.303 1.00 85.56 68 ARG A O 1
ATOM 518 N N . ILE A 1 69 ? -6.768 -2.073 14.418 1.00 83.12 69 ILE A N 1
ATOM 519 C CA . ILE A 1 69 ? -7.443 -0.887 14.966 1.00 83.12 69 ILE A CA 1
ATOM 520 C C . ILE A 1 69 ? -8.900 -1.200 15.317 1.00 83.12 69 ILE A C 1
ATOM 522 O O . ILE A 1 69 ? -9.389 -0.783 16.366 1.00 83.12 69 ILE A O 1
ATOM 526 N N . ALA A 1 70 ? -9.595 -1.949 14.464 1.00 82.62 70 ALA A N 1
ATOM 527 C CA . ALA A 1 70 ? -10.956 -2.387 14.729 1.00 82.62 70 ALA A CA 1
ATOM 528 C C . ALA A 1 70 ? -11.002 -3.308 15.954 1.00 82.62 70 ALA A C 1
ATOM 530 O O . ALA A 1 70 ? -11.817 -3.093 16.848 1.00 82.62 70 ALA A O 1
ATOM 531 N N . HIS A 1 71 ? -10.066 -4.255 16.062 1.00 85.25 71 HIS A N 1
ATOM 532 C CA . HIS A 1 71 ? -9.939 -5.124 17.229 1.00 85.25 71 HIS A CA 1
ATOM 533 C C . HIS A 1 71 ? -9.694 -4.336 18.524 1.00 85.25 71 HIS A C 1
ATOM 535 O O . HIS A 1 71 ? -10.370 -4.579 19.522 1.00 85.25 71 HIS A O 1
ATOM 541 N N . GLU A 1 72 ? -8.782 -3.358 18.505 1.00 88.12 72 GLU A N 1
ATOM 542 C CA . GLU A 1 72 ? -8.501 -2.469 19.644 1.00 88.12 72 GLU A CA 1
ATOM 543 C C . GLU A 1 72 ? -9.741 -1.670 20.085 1.00 88.12 72 GLU A C 1
ATOM 545 O O . GLU A 1 72 ? -9.893 -1.366 21.268 1.00 88.12 72 GLU A O 1
ATOM 550 N N . GLN A 1 73 ? -10.654 -1.373 19.156 1.00 83.12 73 GLN A N 1
ATOM 551 C CA . GLN A 1 73 ? -11.889 -0.627 19.411 1.00 83.12 73 GLN A CA 1
ATOM 552 C C . GLN A 1 73 ? -13.129 -1.513 19.615 1.00 83.12 73 GLN A C 1
ATOM 554 O O . GLN A 1 73 ? -14.217 -0.994 19.862 1.00 83.12 73 GLN A O 1
ATOM 559 N N . GLY A 1 74 ? -12.992 -2.842 19.536 1.00 88.56 74 GLY A N 1
ATOM 560 C CA . GLY A 1 74 ? -14.121 -3.774 19.622 1.00 88.56 74 GLY A CA 1
ATOM 561 C C . GLY A 1 74 ? -15.090 -3.700 18.432 1.00 88.56 74 GLY A C 1
ATOM 562 O O . GLY A 1 74 ? -16.264 -4.030 18.584 1.00 88.56 74 GLY A O 1
ATOM 563 N N . LEU A 1 75 ? -14.609 -3.255 17.271 1.00 86.50 75 LEU A N 1
ATOM 564 C CA . LEU A 1 75 ? -15.356 -3.104 16.021 1.00 86.50 75 LEU A CA 1
ATOM 565 C C . LEU A 1 75 ? -15.001 -4.214 15.024 1.00 86.50 75 LEU A C 1
ATOM 567 O O . LEU A 1 75 ? -13.948 -4.850 15.133 1.00 86.50 75 LEU A O 1
ATOM 571 N N . ALA A 1 76 ? -15.847 -4.423 14.012 1.00 84.25 76 ALA A N 1
ATOM 572 C CA . ALA A 1 76 ? -15.441 -5.197 12.846 1.00 84.25 76 ALA A CA 1
ATOM 573 C C . ALA A 1 76 ? -14.598 -4.322 11.904 1.00 84.25 76 ALA A C 1
ATOM 575 O O . ALA A 1 76 ? -14.881 -3.142 11.702 1.00 84.25 76 ALA A O 1
ATOM 576 N N . ALA A 1 77 ? -13.568 -4.907 11.286 1.00 79.19 77 ALA A N 1
ATOM 577 C CA . ALA A 1 77 ? -12.709 -4.196 10.334 1.00 79.19 77 ALA A CA 1
ATOM 578 C C . ALA A 1 77 ? -13.490 -3.641 9.130 1.00 79.19 77 ALA A C 1
ATOM 580 O O . ALA A 1 77 ? -13.154 -2.578 8.616 1.00 79.19 77 ALA A O 1
ATOM 581 N N . ALA A 1 78 ? -14.554 -4.340 8.719 1.00 79.50 78 ALA A N 1
ATOM 582 C CA . ALA A 1 78 ? -15.454 -3.898 7.658 1.00 79.50 78 ALA A CA 1
ATOM 583 C C . ALA A 1 78 ? -16.170 -2.586 8.019 1.00 79.50 78 ALA A C 1
ATOM 585 O O . ALA A 1 78 ? -16.204 -1.678 7.195 1.00 79.50 78 ALA A O 1
ATOM 586 N N . ASP A 1 79 ? -16.643 -2.450 9.261 1.00 77.62 79 ASP A N 1
ATOM 587 C CA . ASP A 1 79 ? -17.317 -1.232 9.731 1.00 77.62 79 ASP A CA 1
ATOM 588 C C . ASP A 1 79 ? -16.359 -0.030 9.709 1.00 77.62 79 ASP A C 1
ATOM 590 O O . ASP A 1 79 ? -16.732 1.085 9.352 1.00 77.62 79 ASP A O 1
ATOM 594 N N . LEU A 1 80 ? -15.089 -0.260 10.062 1.00 73.69 80 LEU A N 1
ATOM 595 C CA . LEU A 1 80 ? -14.053 0.771 10.020 1.00 73.69 80 LEU A CA 1
ATOM 596 C C . LEU A 1 80 ? -13.693 1.161 8.577 1.00 73.69 80 LEU A C 1
ATOM 598 O O . LEU A 1 80 ? -13.507 2.342 8.283 1.00 73.69 80 LEU A O 1
ATOM 602 N N . ALA A 1 81 ? -13.621 0.182 7.673 1.00 76.69 81 ALA A N 1
ATOM 603 C CA . ALA A 1 81 ? -13.364 0.412 6.256 1.00 76.69 81 ALA A CA 1
ATOM 604 C C . ALA A 1 81 ? -14.490 1.217 5.584 1.00 76.69 81 ALA A C 1
ATOM 606 O O . ALA A 1 81 ? -14.195 2.120 4.804 1.00 76.69 81 ALA A O 1
ATOM 607 N N . GLU A 1 82 ? -15.759 0.949 5.913 1.00 76.06 82 GLU A N 1
ATOM 608 C CA . GLU A 1 82 ? -16.900 1.712 5.383 1.00 76.06 82 GLU A CA 1
ATOM 609 C C . GLU A 1 82 ? -16.831 3.201 5.740 1.00 76.06 82 GLU A C 1
ATOM 611 O O . GLU A 1 82 ? -17.200 4.039 4.925 1.00 76.06 82 GLU A O 1
ATOM 616 N N . VAL A 1 83 ? -16.331 3.546 6.930 1.00 74.94 83 VAL A N 1
ATOM 617 C CA . VAL A 1 83 ? -16.202 4.944 7.369 1.00 74.94 83 VAL A CA 1
ATOM 618 C C . VAL A 1 83 ? -14.977 5.624 6.758 1.00 74.94 83 VAL A C 1
ATOM 620 O O . VAL A 1 83 ? -15.051 6.788 6.374 1.00 74.94 83 VAL A O 1
ATOM 623 N N . TRP A 1 84 ? -13.840 4.928 6.679 1.00 70.50 84 TRP A N 1
ATOM 624 C CA . TRP A 1 84 ? -12.587 5.529 6.208 1.00 70.50 84 TRP A CA 1
ATOM 625 C C . TRP A 1 84 ? -12.439 5.602 4.690 1.00 70.50 84 TRP A C 1
ATOM 627 O O . TRP A 1 84 ? -11.673 6.439 4.213 1.00 70.50 84 TRP A O 1
ATOM 637 N N . PHE A 1 85 ? -13.150 4.759 3.943 1.00 77.12 85 PHE A N 1
ATOM 638 C CA . PHE A 1 85 ? -13.133 4.763 2.478 1.00 77.12 85 PHE A CA 1
ATOM 639 C C . PHE A 1 85 ? -14.464 5.205 1.860 1.00 77.12 85 PHE A C 1
ATOM 641 O O . PHE A 1 85 ? -14.660 5.014 0.660 1.00 77.12 85 PHE A O 1
ATOM 648 N N . ALA A 1 86 ? -15.379 5.768 2.655 1.00 71.25 86 ALA A N 1
ATOM 649 C CA . ALA A 1 86 ? -16.565 6.430 2.124 1.00 71.25 86 ALA A CA 1
ATOM 650 C C . ALA A 1 86 ? -16.151 7.676 1.317 1.00 71.25 86 ALA A C 1
ATOM 652 O O . ALA A 1 86 ? -15.289 8.432 1.768 1.00 71.25 86 ALA A O 1
ATOM 653 N N . ASP A 1 87 ? -16.770 7.857 0.144 1.00 54.81 87 ASP A N 1
ATOM 654 C CA . ASP A 1 87 ? -16.603 9.035 -0.728 1.00 54.81 87 ASP A CA 1
ATOM 655 C C . ASP A 1 87 ? -16.932 10.363 -0.017 1.00 54.81 87 ASP A C 1
ATOM 657 O O . ASP A 1 87 ? -17.993 10.445 0.653 1.00 54.81 87 ASP A O 1
#

pLDDT: mean 75.42, std 14.63, range [39.38, 96.06]

Sequence (87 aa):
MSHPPPEAHSQRNVLEAMRALLSDDHSYERGLAVLRDLVDQIARDEGAAGLCDFTVALSLGLAEALERIAHEQGLAAADLAEVWFAD

Nearest PDB structure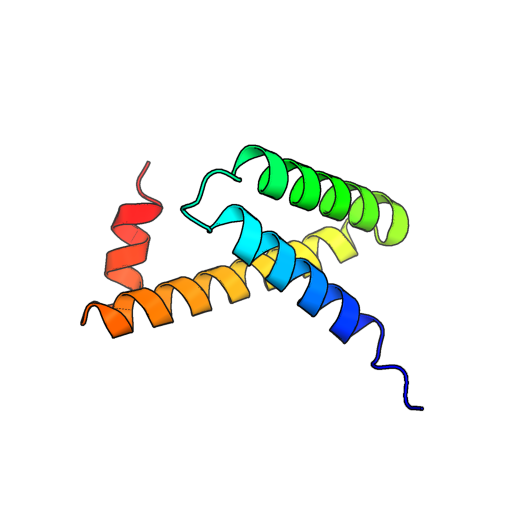s (foldseek):
  8f5h-assembly1_A  TM=5.920E-01  e=4.791E+00  Mus musculus
  5ica-assembly1_D  TM=3.821E-01  e=4.050E+00  Thermochaetoides thermophila DSM 1495